Protein AF-0000000072809151 (afdb_homodimer)

pLDDT: mean 94.02, std 9.47, range [44.25, 98.62]

Nearest PDB structures (foldseek):
  8joh-assembly5_C  TM=4.599E-01  e=7.969E+00  Echinococcus multilocularis
  8joh-assembly5_C  TM=4.603E-01  e=7.969E+00  Echinococcus multilocularis

Structure (mmCIF, N/CA/C/O backbone):
data_AF-0000000072809151-model_v1
#
loop_
_entity.id
_entity.type
_entity.pdbx_description
1 polymer 'Cystatin domain-containing protein'
#
loop_
_atom_site.group_PDB
_atom_site.id
_atom_site.type_symbol
_atom_site.label_atom_id
_atom_site.label_alt_id
_atom_site.label_comp_id
_atom_site.label_asym_id
_atom_site.label_entity_id
_atom_site.label_seq_id
_atom_site.pdbx_PDB_ins_code
_atom_site.Cartn_x
_atom_site.Cartn_y
_atom_site.Cartn_z
_atom_site.occupancy
_atom_site.B_iso_or_equiv
_atom_site.auth_seq_id
_atom_site.auth_comp_id
_atom_site.auth_asym_id
_atom_site.auth_atom_id
_atom_site.pdbx_PDB_model_num
ATOM 1 N N . MET A 1 1 ? 1.443 28.688 8.281 1 75.38 1 MET A N 1
ATOM 2 C CA . MET A 1 1 ? 0.964 27.391 7.789 1 75.38 1 MET A CA 1
ATOM 3 C C . MET A 1 1 ? 1.872 26.859 6.688 1 75.38 1 MET A C 1
ATOM 5 O O . MET A 1 1 ? 2.365 27.625 5.855 1 75.38 1 MET A O 1
ATOM 9 N N . ALA A 1 2 ? 2.314 25.734 6.797 1 92.12 2 ALA A N 1
ATOM 10 C CA . ALA A 1 2 ? 3.271 25.203 5.832 1 92.12 2 ALA A CA 1
ATOM 11 C C . ALA A 1 2 ? 2.736 23.938 5.164 1 92.12 2 ALA A C 1
ATOM 13 O O . ALA A 1 2 ? 1.954 23.203 5.762 1 92.12 2 ALA A O 1
ATOM 14 N N . ILE A 1 3 ? 3.072 23.891 3.863 1 96.31 3 ILE A N 1
ATOM 15 C CA . ILE A 1 3 ? 2.734 22.672 3.145 1 96.31 3 ILE A CA 1
ATOM 16 C C . ILE A 1 3 ? 3.705 21.547 3.537 1 96.31 3 ILE A C 1
ATOM 18 O O . ILE A 1 3 ? 4.922 21.75 3.527 1 96.31 3 ILE A O 1
ATOM 22 N N . ARG A 1 4 ? 3.115 20.438 3.945 1 96.75 4 ARG A N 1
ATOM 23 C CA . ARG A 1 4 ? 3.906 19.266 4.316 1 96.75 4 ARG A CA 1
ATOM 24 C C . ARG A 1 4 ? 3.549 18.062 3.445 1 96.75 4 ARG A C 1
ATOM 26 O O . ARG A 1 4 ? 2.422 17.953 2.955 1 96.75 4 ARG A O 1
ATOM 33 N N . ARG A 1 5 ? 4.566 17.234 3.279 1 97.69 5 ARG A N 1
ATOM 34 C CA . ARG A 1 5 ? 4.371 15.953 2.605 1 97.69 5 ARG A CA 1
ATOM 35 C C . ARG A 1 5 ? 4.812 14.789 3.494 1 97.69 5 ARG A C 1
ATOM 37 O O . ARG A 1 5 ? 5.852 14.867 4.152 1 97.69 5 ARG A O 1
ATOM 44 N N . LEU A 1 6 ? 3.955 13.773 3.496 1 97.25 6 LEU A N 1
ATOM 45 C CA . LEU A 1 6 ? 4.363 12.562 4.207 1 97.25 6 LEU A CA 1
ATOM 46 C C . LEU A 1 6 ? 3.918 11.312 3.453 1 97.25 6 LEU A C 1
ATOM 48 O O . LEU A 1 6 ? 3.064 11.391 2.566 1 97.25 6 LEU A O 1
ATOM 52 N N . ARG A 1 7 ? 4.695 10.289 3.703 1 97.56 7 ARG A N 1
ATOM 53 C CA . ARG A 1 7 ? 4.352 8.945 3.264 1 97.56 7 ARG A CA 1
ATOM 54 C C . ARG A 1 7 ? 4.297 7.977 4.445 1 97.56 7 ARG A C 1
ATOM 56 O O . ARG A 1 7 ? 5.215 7.941 5.266 1 97.56 7 ARG A O 1
ATOM 63 N N . THR A 1 8 ? 3.164 7.324 4.508 1 97.12 8 THR A N 1
ATOM 64 C CA . THR A 1 8 ? 3.018 6.387 5.617 1 97.12 8 THR A CA 1
ATOM 65 C C . THR A 1 8 ? 2.688 4.988 5.105 1 97.12 8 THR A C 1
ATOM 67 O O . THR A 1 8 ? 2.08 4.836 4.043 1 97.12 8 THR A O 1
ATOM 70 N N . PHE A 1 9 ? 3.09 3.992 5.887 1 96.56 9 PHE A N 1
ATOM 71 C CA . PHE A 1 9 ? 2.873 2.574 5.621 1 96.56 9 PHE A CA 1
ATOM 72 C C . PHE A 1 9 ? 2.002 1.948 6.703 1 96.56 9 PHE A C 1
ATOM 74 O O . PHE A 1 9 ? 2.402 1.88 7.867 1 96.56 9 PHE A O 1
ATOM 81 N N . GLY A 1 10 ? 0.773 1.534 6.238 1 94.38 10 GLY A N 1
ATOM 82 C CA . GLY A 1 10 ? -0.085 0.854 7.195 1 94.38 10 GLY A CA 1
ATOM 83 C C . GLY A 1 10 ? 0.466 -0.485 7.645 1 94.38 10 GLY A C 1
ATOM 84 O O . GLY A 1 10 ? 1.565 -0.875 7.25 1 94.38 10 GLY A O 1
ATOM 85 N N . GLY A 1 11 ? -0.265 -1.095 8.562 1 94.12 11 GLY A N 1
ATOM 86 C CA . GLY A 1 11 ? 0.122 -2.428 8.992 1 94.12 11 GLY A CA 1
ATOM 87 C C . GLY A 1 11 ? -0.227 -3.506 7.98 1 94.12 11 GLY A C 1
ATOM 88 O O 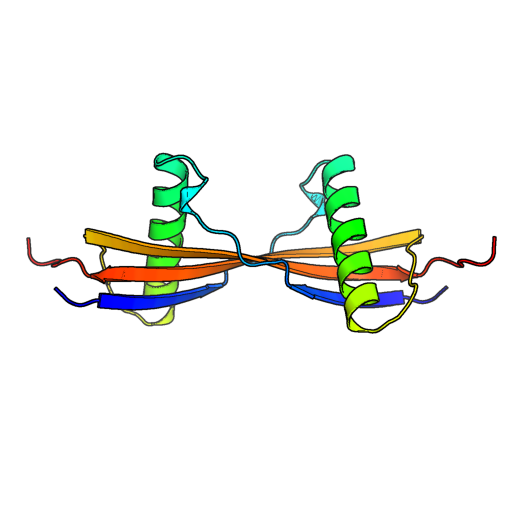. GLY A 1 11 ? -1.161 -3.346 7.191 1 94.12 11 GLY A O 1
ATOM 89 N N . TRP A 1 12 ? 0.589 -4.551 8.039 1 97.5 12 TRP A N 1
ATOM 90 C CA . TRP A 1 12 ? 0.265 -5.695 7.195 1 97.5 12 TRP A CA 1
ATOM 91 C C . TRP A 1 12 ? -1.018 -6.371 7.664 1 97.5 12 TRP A C 1
ATOM 93 O O . TRP A 1 12 ? -1.219 -6.57 8.867 1 97.5 12 TRP A O 1
ATOM 103 N N . LYS A 1 13 ? -1.85 -6.66 6.703 1 97.56 13 LYS A N 1
ATOM 104 C CA . LYS A 1 13 ? -3.098 -7.363 6.984 1 97.56 13 LYS A CA 1
ATOM 105 C C . LYS A 1 13 ? -3.178 -8.672 6.207 1 97.56 13 LYS A C 1
ATOM 107 O O . LYS A 1 13 ? -2.967 -8.695 4.992 1 97.56 13 LYS A O 1
ATOM 112 N N . SER A 1 14 ? -3.627 -9.711 6.914 1 98.5 14 SER A N 1
ATOM 113 C CA . SER A 1 14 ? -3.807 -10.992 6.246 1 98.5 14 SER A CA 1
ATOM 114 C C . SER A 1 14 ? -4.996 -10.961 5.289 1 98.5 14 SER A C 1
ATOM 116 O O . SER A 1 14 ? -6.035 -10.383 5.605 1 98.5 14 SER A O 1
ATOM 118 N N . ILE A 1 15 ? -4.91 -11.625 4.176 1 98.12 15 ILE A N 1
ATOM 119 C CA . ILE A 1 15 ? -6.012 -11.641 3.217 1 98.12 15 ILE A CA 1
ATOM 120 C C . ILE A 1 15 ? -7.035 -12.703 3.621 1 98.12 15 ILE A C 1
ATOM 122 O O . ILE A 1 15 ? -8.141 -12.742 3.076 1 98.12 15 ILE A O 1
ATOM 126 N N . TRP A 1 16 ? -6.699 -13.484 4.613 1 97.44 16 TRP A N 1
ATOM 127 C CA . TRP A 1 16 ? -7.566 -14.602 4.973 1 97.44 16 TRP A CA 1
ATOM 128 C C . TRP A 1 16 ? -8.797 -14.117 5.738 1 97.44 16 TRP A C 1
ATOM 130 O O . TRP A 1 16 ? -9.742 -14.875 5.949 1 97.44 16 TRP A O 1
ATOM 140 N N . ASP A 1 17 ? -8.844 -12.836 6.113 1 95.56 17 ASP A N 1
ATOM 141 C CA . ASP A 1 17 ? -10.016 -12.258 6.77 1 95.56 17 ASP A CA 1
ATOM 142 C C . ASP A 1 17 ? -11.055 -11.805 5.746 1 95.56 17 ASP A C 1
ATOM 144 O O . ASP A 1 17 ? -12.156 -11.406 6.113 1 95.56 17 ASP A O 1
ATOM 148 N N . LEU A 1 18 ? -10.711 -11.914 4.461 1 96.5 18 LEU A N 1
ATOM 149 C CA . LEU A 1 18 ? -11.594 -11.477 3.383 1 96.5 18 LEU A CA 1
ATOM 150 C C . LEU A 1 18 ? -12.391 -12.648 2.826 1 96.5 18 LEU A C 1
ATOM 152 O O . LEU A 1 18 ? -12.086 -13.812 3.121 1 96.5 18 LEU A O 1
ATOM 156 N N . ASP A 1 19 ? -13.391 -12.281 2.094 1 96.56 19 ASP A N 1
ATOM 157 C CA . ASP A 1 19 ? -14.156 -13.352 1.447 1 96.56 19 ASP A CA 1
ATOM 158 C C . ASP A 1 19 ? -13.375 -13.945 0.28 1 96.56 19 ASP A C 1
ATOM 160 O O . ASP A 1 19 ? -12.492 -13.297 -0.285 1 96.56 19 ASP A O 1
ATOM 164 N N . GLU A 1 20 ? -13.773 -15.18 -0.115 1 95.62 20 GLU A N 1
ATOM 165 C CA . GLU A 1 20 ? -13.023 -15.953 -1.104 1 95.62 20 GLU A CA 1
ATOM 166 C C . GLU A 1 20 ? -12.93 -15.203 -2.432 1 95.62 20 GLU A C 1
ATOM 168 O O . GLU A 1 20 ? -11.914 -15.266 -3.117 1 95.62 20 GLU A O 1
ATOM 173 N N . SER A 1 21 ? -13.984 -14.602 -2.801 1 97.19 21 SER A N 1
ATOM 174 C CA . SER A 1 21 ? -13.953 -13.875 -4.066 1 97.19 21 SER A CA 1
ATOM 175 C C . SER A 1 21 ? -12.961 -12.719 -4.023 1 97.19 21 SER A C 1
ATOM 177 O O . SER A 1 21 ? -12.234 -12.484 -4.992 1 97.19 21 SER A O 1
ATOM 179 N N . HIS A 1 22 ? -12.82 -12.023 -2.881 1 96.75 22 HIS A N 1
ATOM 180 C CA . HIS A 1 22 ? -11.898 -10.906 -2.738 1 96.75 22 HIS A CA 1
ATOM 181 C C . HIS A 1 22 ? -10.453 -11.391 -2.67 1 96.75 22 HIS A C 1
ATOM 183 O O . HIS A 1 22 ? -9.562 -10.773 -3.258 1 96.75 22 HIS A O 1
ATOM 189 N N . ILE A 1 23 ? -10.32 -12.477 -2.018 1 97.19 23 ILE A N 1
ATOM 190 C CA . ILE A 1 23 ? -9 -13.094 -1.99 1 97.19 23 ILE A CA 1
ATOM 191 C C . ILE A 1 23 ? -8.555 -13.43 -3.412 1 97.19 23 ILE A C 1
ATOM 193 O O . ILE A 1 23 ? -7.434 -13.109 -3.812 1 97.19 23 ILE A O 1
ATOM 197 N N . HIS A 1 24 ? -9.422 -14.062 -4.129 1 97 24 HIS A N 1
ATOM 198 C CA . HIS A 1 24 ? -9.109 -14.43 -5.508 1 97 24 HIS A CA 1
ATOM 199 C C . HIS A 1 24 ? -8.695 -13.203 -6.32 1 97 24 HIS A C 1
ATOM 201 O O . HIS A 1 24 ? -7.691 -13.242 -7.035 1 97 24 HIS A O 1
ATOM 207 N N . ASP A 1 25 ? -9.492 -12.156 -6.184 1 97.25 25 ASP A N 1
ATOM 208 C CA . ASP A 1 25 ? -9.195 -10.938 -6.938 1 97.25 25 ASP A CA 1
ATOM 209 C C . ASP A 1 25 ? -7.809 -10.406 -6.602 1 97.25 25 ASP A C 1
ATOM 211 O O . ASP A 1 25 ? -7.062 -9.992 -7.492 1 97.25 25 ASP A O 1
ATOM 215 N N . ILE A 1 26 ? -7.461 -10.414 -5.379 1 97.56 26 ILE A N 1
ATOM 216 C CA . ILE A 1 26 ? -6.168 -9.906 -4.93 1 97.56 26 ILE A CA 1
ATOM 217 C C . ILE A 1 26 ? -5.047 -10.758 -5.516 1 97.56 26 ILE A C 1
ATOM 219 O O . ILE A 1 26 ? -4.051 -10.234 -6.016 1 97.56 26 ILE A O 1
ATOM 223 N N . VAL A 1 27 ? -5.195 -12.047 -5.52 1 97.69 27 VAL A N 1
ATOM 224 C CA . VAL A 1 27 ? -4.176 -12.984 -5.984 1 97.69 27 VAL A CA 1
ATOM 225 C C . VAL A 1 27 ? -3.98 -12.828 -7.492 1 97.69 27 VAL A C 1
ATOM 227 O O . VAL A 1 27 ? -2.848 -12.727 -7.969 1 97.69 27 VAL A O 1
ATOM 230 N N . VAL A 1 28 ? -5.098 -12.812 -8.18 1 97.06 28 VAL A N 1
ATOM 231 C CA . VAL A 1 28 ? -5.043 -12.656 -9.633 1 97.06 28 VAL A CA 1
ATOM 232 C C . VAL A 1 28 ? -4.355 -11.336 -9.977 1 97.06 28 VAL A C 1
ATOM 234 O O . VAL A 1 28 ? -3.494 -11.297 -10.867 1 97.06 28 VAL A O 1
ATOM 237 N N . PHE A 1 29 ? -4.73 -10.328 -9.352 1 97.62 29 PHE A N 1
ATOM 238 C CA . PHE A 1 29 ? -4.125 -9.031 -9.609 1 97.62 29 PHE A CA 1
ATOM 239 C C . PHE A 1 29 ? -2.623 -9.078 -9.352 1 97.62 29 PHE A C 1
ATOM 241 O O . PHE A 1 29 ? -1.832 -8.602 -10.172 1 97.62 29 PHE A O 1
ATOM 248 N N . ALA A 1 30 ? -2.215 -9.57 -8.258 1 98.06 30 ALA A N 1
ATOM 249 C CA . ALA A 1 30 ? -0.807 -9.586 -7.871 1 98.06 30 ALA A CA 1
ATOM 250 C C . ALA A 1 30 ? 0.03 -10.398 -8.852 1 98.06 30 ALA A C 1
ATOM 252 O O . ALA A 1 30 ? 1.099 -9.953 -9.281 1 98.06 30 ALA A O 1
ATOM 253 N N . ILE A 1 31 ? -0.428 -11.492 -9.195 1 96.94 31 ILE A N 1
ATOM 254 C CA . ILE A 1 31 ? 0.32 -12.359 -10.094 1 96.94 31 ILE A CA 1
ATOM 255 C C . ILE A 1 31 ? 0.373 -11.742 -11.492 1 96.94 31 ILE A C 1
ATOM 257 O O . ILE A 1 31 ? 1.42 -11.75 -12.141 1 96.94 31 ILE A O 1
ATOM 261 N N . SER A 1 32 ? -0.824 -11.219 -11.883 1 96.5 32 SER A N 1
ATOM 262 C CA . SER A 1 32 ? -0.857 -10.555 -13.188 1 96.5 32 SER A CA 1
ATOM 263 C C . SER A 1 32 ? 0.101 -9.367 -13.227 1 96.5 32 SER A C 1
ATOM 265 O O . SER A 1 32 ? 0.812 -9.172 -14.211 1 96.5 32 SER A O 1
ATOM 267 N N . GLU A 1 33 ? 0.116 -8.578 -12.188 1 96.19 33 GLU A N 1
ATOM 268 C CA . GLU A 1 33 ? 1.021 -7.434 -12.102 1 96.19 33 GLU A CA 1
ATOM 269 C C . GLU A 1 33 ? 2.479 -7.883 -12.172 1 96.19 33 GLU A C 1
ATOM 271 O O . GLU A 1 33 ? 3.273 -7.312 -12.922 1 96.19 33 GLU A O 1
ATOM 276 N N . HIS A 1 34 ? 2.791 -8.891 -11.484 1 96.12 34 HIS A N 1
ATOM 277 C CA . HIS A 1 34 ? 4.141 -9.445 -11.508 1 96.12 34 HIS A CA 1
ATOM 278 C C . HIS A 1 34 ? 4.512 -9.93 -12.906 1 96.12 34 HIS A C 1
ATOM 280 O O . HIS A 1 34 ? 5.598 -9.633 -13.406 1 96.12 34 HIS A O 1
ATOM 286 N N . ASN A 1 35 ? 3.625 -10.664 -13.422 1 95.81 35 ASN A N 1
ATOM 287 C CA . ASN A 1 35 ? 3.871 -11.211 -14.758 1 95.81 35 ASN A CA 1
ATOM 288 C C . ASN A 1 35 ? 4.117 -10.109 -15.781 1 95.81 35 ASN A C 1
ATOM 290 O O . ASN A 1 35 ? 4.988 -10.242 -16.641 1 95.81 35 ASN A O 1
ATOM 294 N N . GLN A 1 36 ? 3.32 -9.086 -15.633 1 95.44 36 GLN A N 1
ATOM 295 C CA . GLN A 1 36 ? 3.475 -7.965 -16.547 1 95.44 36 GLN A CA 1
ATOM 296 C C . GLN A 1 36 ? 4.836 -7.293 -16.375 1 95.44 36 GLN A C 1
ATOM 298 O O . GLN A 1 36 ? 5.477 -6.914 -17.359 1 95.44 36 GLN A O 1
ATOM 303 N N . GLU A 1 37 ? 5.348 -7.191 -15.242 1 94.06 37 GLU A N 1
ATOM 304 C CA . GLU A 1 37 ? 6.59 -6.488 -14.93 1 94.06 37 GLU A CA 1
ATOM 305 C C . GLU A 1 37 ? 7.809 -7.328 -15.297 1 94.06 37 GLU A C 1
ATOM 307 O O . GLU A 1 37 ? 8.867 -6.789 -15.625 1 94.06 37 GLU A O 1
ATOM 312 N N . THR A 1 38 ? 7.637 -8.602 -15.18 1 93.5 38 THR A N 1
ATOM 313 C CA . THR A 1 38 ? 8.789 -9.469 -15.352 1 93.5 38 THR A CA 1
ATOM 314 C C . THR A 1 38 ? 8.711 -10.227 -16.672 1 93.5 38 THR A C 1
ATOM 316 O O . THR A 1 38 ? 9.625 -10.969 -17.031 1 93.5 38 THR A O 1
ATOM 319 N N . ASN A 1 39 ? 7.625 -10.078 -17.375 1 94.5 39 ASN A N 1
ATOM 320 C CA . ASN A 1 39 ? 7.371 -10.836 -18.594 1 94.5 39 ASN A CA 1
ATOM 321 C C . ASN A 1 39 ? 7.363 -12.336 -18.344 1 94.5 39 ASN A C 1
ATOM 323 O O . ASN A 1 39 ? 7.961 -13.102 -19.094 1 94.5 39 ASN A O 1
ATOM 327 N N . GLU A 1 40 ? 6.852 -12.695 -17.234 1 94 40 GLU A N 1
ATOM 328 C CA . GLU A 1 40 ? 6.613 -14.094 -16.891 1 94 40 GLU A CA 1
ATOM 329 C C . GLU A 1 40 ? 5.141 -14.453 -17.047 1 94 40 GLU A C 1
ATOM 331 O O . GLU A 1 40 ? 4.316 -13.602 -17.375 1 94 40 GLU A O 1
ATOM 336 N N . HIS A 1 41 ? 4.82 -15.742 -17.031 1 94.62 41 HIS A N 1
ATOM 337 C CA . HIS A 1 41 ? 3.455 -16.234 -17.141 1 94.62 41 HIS A CA 1
ATOM 338 C C . HIS A 1 41 ? 3.141 -17.219 -16 1 94.62 41 HIS A C 1
ATOM 340 O O . HIS A 1 41 ? 2.697 -18.344 -16.25 1 94.62 41 HIS A O 1
ATOM 346 N N . LEU A 1 42 ? 3.307 -16.703 -14.836 1 94.56 42 LEU A N 1
ATOM 347 C CA . LEU A 1 42 ? 3.076 -17.531 -13.648 1 94.56 42 LEU A CA 1
ATOM 348 C C . LEU A 1 42 ? 1.583 -17.734 -13.414 1 94.56 42 LEU A C 1
ATOM 350 O O . LEU A 1 42 ? 0.773 -16.875 -13.734 1 94.56 42 LEU A O 1
ATOM 354 N N . THR A 1 43 ? 1.208 -18.969 -12.984 1 95.44 43 THR A N 1
ATOM 355 C CA . THR A 1 43 ? -0.111 -19.297 -12.461 1 95.44 43 THR A CA 1
ATOM 356 C C . THR A 1 43 ? -0.009 -19.781 -11.016 1 95.44 43 THR A C 1
ATOM 358 O O . THR A 1 43 ? 1.092 -19.906 -10.477 1 95.44 43 THR A O 1
ATOM 361 N N . TRP A 1 44 ? -1.312 -19.891 -10.359 1 95.19 44 TRP A N 1
ATOM 362 C CA . TRP A 1 44 ? -1.229 -20.344 -8.977 1 95.19 44 TRP A CA 1
ATOM 363 C C . TRP A 1 44 ? -2.189 -21.516 -8.727 1 95.19 44 TRP A C 1
ATOM 365 O O . TRP A 1 44 ? -3.236 -21.609 -9.375 1 95.19 44 TRP A O 1
ATOM 375 N N . ASP A 1 45 ? -1.79 -22.406 -7.902 1 95.69 45 ASP A N 1
ATOM 376 C CA . ASP A 1 45 ? -2.637 -23.516 -7.469 1 95.69 45 ASP A CA 1
ATOM 377 C C . ASP A 1 45 ? -3.244 -23.234 -6.094 1 95.69 45 ASP A C 1
ATOM 379 O O . ASP A 1 45 ? -4.441 -23.453 -5.883 1 95.69 45 ASP A O 1
ATOM 383 N N . LYS A 1 46 ? -2.314 -22.766 -5.207 1 95.12 46 LYS A N 1
ATOM 384 C CA . LYS A 1 46 ? -2.738 -22.516 -3.83 1 95.12 46 LYS A CA 1
ATOM 385 C C . LYS A 1 46 ? -1.976 -21.344 -3.223 1 95.12 46 LYS A C 1
ATOM 387 O O . LYS A 1 46 ? -0.767 -21.203 -3.426 1 95.12 46 LYS A O 1
ATOM 392 N N . VAL A 1 47 ? -2.787 -20.625 -2.359 1 97.19 47 VAL A N 1
ATOM 393 C CA . VAL A 1 47 ? -2.133 -19.547 -1.619 1 97.19 47 VAL A CA 1
ATOM 394 C C . VAL A 1 47 ? -1.694 -20.062 -0.248 1 97.19 47 VAL A C 1
ATOM 396 O O . VAL A 1 47 ? -2.492 -20.641 0.488 1 97.19 47 VAL A O 1
ATOM 399 N N . VAL A 1 48 ? -0.43 -19.859 0.021 1 97.69 48 VAL A N 1
ATOM 400 C CA . VAL A 1 48 ? 0.119 -20.281 1.304 1 97.69 48 VAL A CA 1
ATOM 401 C C . VAL A 1 48 ? 0.076 -19.125 2.295 1 97.69 48 VAL A C 1
ATOM 403 O O . VAL A 1 48 ? -0.269 -19.312 3.465 1 97.69 48 VAL A O 1
ATOM 406 N N . LYS A 1 49 ? 0.44 -17.969 1.929 1 98.31 49 LYS A N 1
ATOM 407 C CA . LYS A 1 49 ? 0.426 -16.734 2.717 1 98.31 49 LYS A CA 1
ATOM 408 C C . LYS A 1 49 ? 0.138 -15.523 1.839 1 98.31 49 LYS A C 1
ATOM 410 O O . LYS A 1 49 ? 0.608 -15.445 0.702 1 98.31 49 LYS A O 1
ATOM 415 N N . GLY A 1 50 ? -0.701 -14.664 2.393 1 98.62 50 GLY A N 1
ATOM 416 C CA . GLY A 1 50 ? -1.016 -13.422 1.703 1 98.62 50 GLY A CA 1
ATOM 417 C C . GLY A 1 50 ? -1.263 -12.266 2.646 1 98.62 50 GLY A C 1
ATOM 418 O O . GLY A 1 50 ? -1.942 -12.414 3.664 1 98.62 50 GLY A O 1
ATOM 419 N N . GLU A 1 51 ? -0.644 -11.141 2.338 1 98.62 51 GLU A N 1
ATOM 420 C CA . GLU A 1 51 ? -0.822 -9.922 3.123 1 98.62 51 GLU A CA 1
ATOM 421 C C . GLU A 1 51 ? -0.904 -8.695 2.223 1 98.62 51 GLU A C 1
ATOM 423 O O . GLU A 1 51 ? -0.377 -8.695 1.109 1 98.62 51 GLU A O 1
ATOM 428 N N . THR A 1 52 ? -1.646 -7.738 2.717 1 97.94 52 THR A N 1
ATOM 429 C CA . THR A 1 52 ? -1.721 -6.457 2.027 1 97.94 52 THR A CA 1
ATOM 430 C C . THR A 1 52 ? -1.309 -5.316 2.955 1 97.94 52 THR A C 1
ATOM 432 O O . THR A 1 52 ? -1.429 -5.43 4.176 1 97.94 52 THR A O 1
ATOM 435 N N . GLN A 1 53 ? -0.747 -4.238 2.389 1 97.75 53 GLN A N 1
ATOM 436 C CA . GLN A 1 53 ? -0.346 -3.027 3.094 1 97.75 53 GLN A CA 1
ATOM 437 C C . GLN A 1 53 ? -0.792 -1.778 2.338 1 97.75 53 GLN A C 1
ATOM 439 O O . GLN A 1 53 ? -0.599 -1.68 1.124 1 97.75 53 GLN A O 1
ATOM 444 N N . LEU A 1 54 ? -1.463 -0.941 3.088 1 97.12 54 LEU A N 1
ATOM 445 C CA . LEU A 1 54 ? -1.883 0.319 2.484 1 97.12 54 LEU A CA 1
ATOM 446 C C . LEU A 1 54 ? -0.806 1.386 2.65 1 97.12 54 LEU A C 1
ATOM 448 O O . LEU A 1 54 ? -0.412 1.708 3.773 1 97.12 54 LEU A O 1
ATOM 452 N N . VAL A 1 55 ? -0.263 1.851 1.55 1 98.31 55 VAL A N 1
ATOM 453 C CA . VAL A 1 55 ? 0.661 2.979 1.525 1 98.31 55 VAL A CA 1
ATOM 454 C C . VAL A 1 55 ? -0.1 4.262 1.202 1 98.31 55 VAL A C 1
ATOM 456 O O . VAL A 1 55 ? -0.934 4.285 0.293 1 98.31 55 VAL A O 1
ATOM 459 N N . THR A 1 56 ? 0.13 5.289 1.997 1 98.38 56 THR A N 1
ATOM 460 C CA . THR A 1 56 ? -0.542 6.566 1.791 1 98.38 56 THR A CA 1
ATOM 461 C C . THR A 1 56 ? 0.476 7.688 1.593 1 98.38 56 THR A C 1
ATOM 463 O O . THR A 1 56 ? 1.395 7.848 2.398 1 98.38 56 THR A O 1
ATOM 466 N N . GLY A 1 57 ? 0.358 8.43 0.495 1 98.44 57 GLY A N 1
ATOM 467 C CA . GLY A 1 57 ? 1.055 9.688 0.279 1 98.44 57 GLY A CA 1
ATOM 468 C C . GLY A 1 57 ? 0.156 10.898 0.428 1 98.44 57 GLY A C 1
ATOM 469 O O . GLY A 1 57 ? -0.894 10.984 -0.212 1 98.44 57 GLY A O 1
ATOM 470 N N . LEU A 1 58 ? 0.631 11.828 1.259 1 98.31 58 LEU A N 1
ATOM 471 C CA . LEU A 1 58 ? -0.202 12.984 1.565 1 98.31 58 LEU A CA 1
ATOM 472 C C . LEU A 1 58 ? 0.581 14.281 1.387 1 98.31 58 LEU A C 1
ATOM 474 O O . LEU A 1 58 ? 1.742 14.367 1.793 1 98.31 58 LEU A O 1
ATOM 478 N N . GLN A 1 59 ? -0.023 15.125 0.697 1 98.5 59 GLN A N 1
ATOM 479 C CA . GLN A 1 59 ? 0.34 16.547 0.714 1 98.5 59 GLN A CA 1
ATOM 480 C C . GLN A 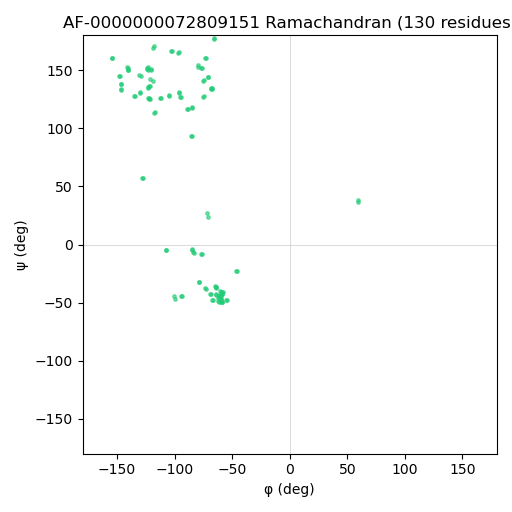1 59 ? -0.757 17.391 1.359 1 98.5 59 GLN A C 1
ATOM 482 O O . GLN A 1 59 ? -1.911 17.344 0.928 1 98.5 59 GLN A O 1
ATOM 487 N N . TYR A 1 60 ? -0.33 18.188 2.398 1 97.81 60 TYR A N 1
ATOM 488 C CA . TYR A 1 60 ? -1.373 18.875 3.145 1 97.81 60 TYR A CA 1
ATOM 489 C C . TYR A 1 60 ? -0.829 20.156 3.795 1 97.81 60 TYR A C 1
ATOM 491 O O . TYR A 1 60 ? 0.386 20.312 3.922 1 97.81 60 TYR A O 1
ATOM 499 N N . LEU A 1 61 ? -1.788 21.031 4.129 1 96.88 61 LEU A N 1
ATOM 500 C CA . LEU A 1 61 ? -1.476 22.219 4.926 1 96.88 61 LEU A CA 1
ATOM 501 C C . LEU A 1 61 ? -1.496 21.891 6.414 1 96.88 61 LEU A C 1
ATOM 503 O O . LEU A 1 61 ? -2.518 21.453 6.941 1 96.88 61 LEU A O 1
ATOM 507 N N . ALA A 1 62 ? -0.302 22.062 7.035 1 93.69 62 ALA A N 1
ATOM 508 C CA . ALA A 1 62 ? -0.196 21.766 8.461 1 93.69 62 ALA A CA 1
ATOM 509 C C . ALA A 1 62 ? -0.997 22.75 9.297 1 93.69 62 ALA A C 1
ATOM 511 O O . ALA A 1 62 ? -1.057 23.938 8.969 1 93.69 62 ALA A O 1
ATOM 512 N N . GLY A 1 63 ? -1.738 22.062 10.25 1 88.94 63 GLY A N 1
ATOM 513 C CA . GLY A 1 63 ? -2.539 22.906 11.117 1 88.94 63 GLY A CA 1
ATOM 514 C C . GLY A 1 63 ? -1.735 23.547 12.234 1 88.94 63 GLY A C 1
ATOM 515 O O . GLY A 1 63 ? -0.613 23.125 12.516 1 88.94 63 GLY A O 1
ATOM 516 N N . ASP A 1 64 ? -2.238 24.766 12.703 1 75.69 64 ASP A N 1
ATOM 517 C CA . ASP A 1 64 ? -1.661 25.469 13.852 1 75.69 64 ASP A CA 1
ATOM 518 C C . ASP A 1 64 ? -2.236 24.938 15.164 1 75.69 64 ASP A C 1
ATOM 520 O O . ASP A 1 64 ? -3.447 24.75 15.281 1 75.69 64 ASP A O 1
ATOM 524 N N . ASP A 1 65 ? -1.558 23.922 15.836 1 64.62 65 ASP A N 1
ATOM 525 C CA . ASP A 1 65 ? -2.062 23.438 17.109 1 64.62 65 ASP A CA 1
ATOM 526 C C . ASP A 1 65 ? -2.445 24.594 18.031 1 64.62 65 ASP A C 1
ATOM 528 O O . ASP A 1 65 ? -2.971 24.391 19.125 1 64.62 65 ASP A O 1
ATOM 532 N N . HIS A 1 66 ?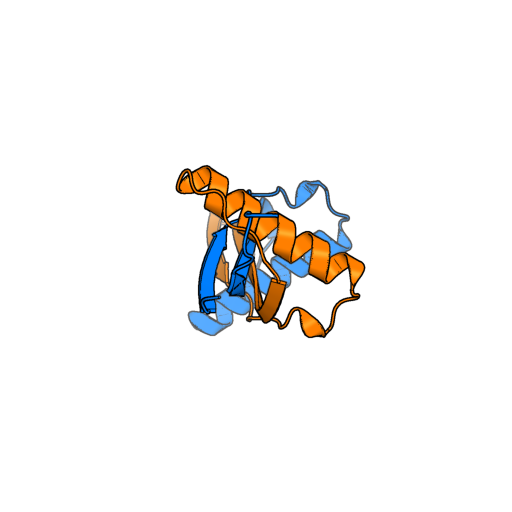 -1.977 25.75 17.906 1 56.66 66 HIS A N 1
ATOM 533 C CA . HIS A 1 66 ? -2.08 26.719 18.984 1 56.66 66 HIS A CA 1
ATOM 534 C C . HIS A 1 66 ? -3.514 27.219 19.141 1 56.66 66 HIS A C 1
ATOM 536 O O . HIS A 1 66 ? -3.791 28.062 20 1 56.66 66 HIS A O 1
ATOM 542 N N . LYS A 1 67 ? -4.52 26.516 18.812 1 44.78 67 LYS A N 1
ATOM 543 C CA . LYS A 1 67 ? -5.645 27.125 19.516 1 44.78 67 LYS A CA 1
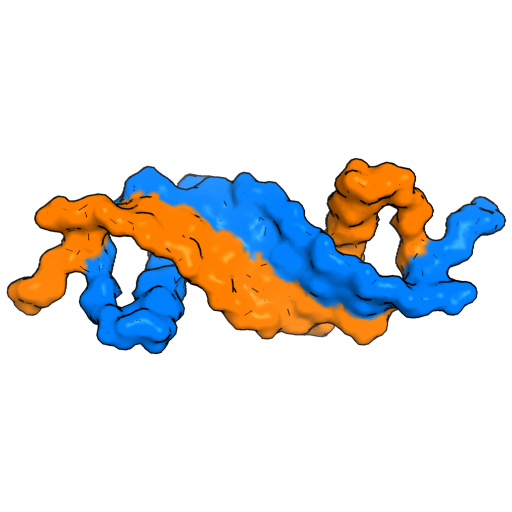ATOM 544 C C . LYS A 1 67 ? -5.766 26.609 20.938 1 44.78 67 LYS A C 1
ATOM 546 O O . LYS A 1 67 ? -5.449 25.438 21.203 1 44.78 67 LYS A O 1
ATOM 551 N N . MET B 1 1 ? 5.766 -28.672 -8.555 1 74.31 1 MET B N 1
ATOM 552 C CA . MET B 1 1 ? 5.129 -27.453 -8.062 1 74.31 1 MET B CA 1
ATOM 553 C C . MET B 1 1 ? 6.047 -26.719 -7.086 1 74.31 1 MET B C 1
ATOM 555 O O . MET B 1 1 ? 6.738 -27.344 -6.285 1 74.31 1 MET B O 1
ATOM 559 N N . ALA B 1 2 ? 6.297 -25.531 -7.273 1 92 2 ALA B N 1
ATOM 560 C CA . ALA B 1 2 ? 7.25 -24.812 -6.441 1 92 2 ALA B CA 1
ATOM 561 C C . ALA B 1 2 ? 6.57 -23.656 -5.711 1 92 2 ALA B C 1
ATOM 563 O O . ALA B 1 2 ? 5.602 -23.078 -6.211 1 92 2 ALA B O 1
ATOM 564 N N . ILE B 1 3 ? 7.039 -23.547 -4.449 1 96.25 3 ILE B N 1
ATOM 565 C CA . ILE B 1 3 ? 6.562 -22.391 -3.689 1 96.25 3 ILE B CA 1
ATOM 566 C C . ILE B 1 3 ? 7.262 -21.125 -4.18 1 96.25 3 ILE B C 1
ATOM 568 O O . ILE B 1 3 ? 8.484 -21.094 -4.312 1 96.25 3 ILE B O 1
ATOM 572 N N . ARG B 1 4 ? 6.426 -20.125 -4.508 1 96.62 4 ARG B N 1
ATOM 573 C CA . ARG B 1 4 ? 6.941 -18.844 -4.961 1 96.62 4 ARG B CA 1
ATOM 574 C C . ARG B 1 4 ? 6.473 -17.719 -4.043 1 96.62 4 ARG B C 1
ATOM 576 O O . ARG B 1 4 ? 5.41 -17.812 -3.428 1 96.62 4 ARG B O 1
ATOM 583 N N . ARG B 1 5 ? 7.34 -16.703 -3.996 1 97.56 5 ARG B N 1
ATOM 584 C CA . ARG B 1 5 ? 6.996 -15.477 -3.291 1 97.56 5 ARG B CA 1
ATOM 585 C C . ARG B 1 5 ? 7.098 -14.266 -4.215 1 97.56 5 ARG B C 1
ATOM 587 O O . ARG B 1 5 ? 8.047 -14.156 -4.996 1 97.56 5 ARG B O 1
ATOM 594 N N . LEU B 1 6 ? 6.055 -13.438 -4.121 1 97.19 6 LEU B N 1
ATOM 595 C CA . LEU B 1 6 ? 6.145 -12.18 -4.863 1 97.19 6 LEU B CA 1
ATOM 596 C C . LEU B 1 6 ? 5.562 -11.031 -4.055 1 97.19 6 LEU B C 1
ATOM 598 O O . LEU B 1 6 ? 4.8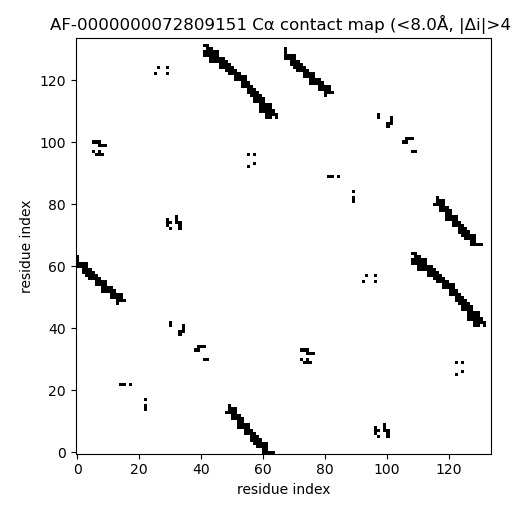32 -11.25 -3.084 1 97.19 6 LEU B O 1
ATOM 602 N N . ARG B 1 7 ? 6.117 -9.875 -4.371 1 97.5 7 ARG B N 1
ATOM 603 C CA . ARG B 1 7 ? 5.578 -8.609 -3.879 1 97.5 7 ARG B CA 1
ATOM 604 C C . ARG B 1 7 ? 5.207 -7.684 -5.035 1 97.5 7 ARG B C 1
ATOM 606 O O . ARG B 1 7 ? 5.996 -7.492 -5.961 1 97.5 7 ARG B O 1
ATOM 613 N N . THR B 1 8 ? 3.969 -7.262 -4.961 1 97 8 THR B N 1
ATOM 614 C CA . THR B 1 8 ? 3.52 -6.383 -6.035 1 97 8 THR B CA 1
ATOM 615 C C . THR B 1 8 ? 3.006 -5.059 -5.473 1 97 8 THR B C 1
ATOM 617 O O . THR B 1 8 ? 2.518 -5.008 -4.34 1 97 8 THR B O 1
ATOM 620 N N . PHE B 1 9 ? 3.107 -4.016 -6.277 1 96.5 9 PHE B N 1
ATOM 621 C CA . PHE B 1 9 ? 2.668 -2.66 -5.977 1 96.5 9 PHE B CA 1
ATOM 622 C C . PHE B 1 9 ? 1.574 -2.217 -6.941 1 96.5 9 PHE B C 1
ATOM 624 O O . PHE B 1 9 ? 1.815 -2.08 -8.141 1 96.5 9 PHE B O 1
ATOM 631 N N . GLY B 1 10 ? 0.359 -2.037 -6.328 1 94.25 10 GLY B N 1
ATOM 632 C CA . GLY B 1 10 ? -0.719 -1.539 -7.168 1 94.25 10 GLY B CA 1
ATOM 633 C C . GLY B 1 10 ? -0.48 -0.127 -7.668 1 94.25 10 GLY B C 1
ATOM 634 O O . GLY B 1 10 ? 0.568 0.464 -7.398 1 94.25 10 GLY B O 1
ATOM 635 N N . GLY B 1 11 ? -1.417 0.329 -8.469 1 94.06 11 GLY B N 1
ATOM 636 C CA . GLY B 1 11 ? -1.332 1.705 -8.938 1 94.06 11 GLY B CA 1
ATOM 637 C C . GLY B 1 11 ? -1.756 2.715 -7.883 1 94.06 11 GLY B C 1
ATOM 638 O O . GLY B 1 11 ? -2.543 2.396 -6.988 1 94.06 11 GLY B O 1
ATOM 639 N N . TRP B 1 12 ? -1.17 3.881 -8.031 1 97.5 12 TRP B N 1
ATOM 640 C CA . TRP B 1 12 ? -1.596 4.957 -7.141 1 97.5 12 TRP B CA 1
ATOM 641 C C . TRP B 1 12 ? -3.027 5.383 -7.449 1 97.5 12 TRP B C 1
ATOM 643 O O . TRP B 1 12 ? -3.402 5.531 -8.609 1 97.5 12 TRP B O 1
ATOM 653 N N . LYS B 1 13 ? -3.771 5.535 -6.387 1 97.56 13 LYS B N 1
ATOM 654 C CA . LYS B 1 13 ? -5.152 5.996 -6.508 1 97.56 13 LYS B CA 1
ATOM 655 C C . LYS B 1 13 ? -5.379 7.277 -5.707 1 97.56 13 LYS B C 1
ATOM 657 O O . LYS B 1 13 ? -5.023 7.348 -4.531 1 97.56 13 LYS B O 1
ATOM 662 N N . SER B 1 14 ? -6.098 8.219 -6.348 1 98.44 14 SER B N 1
ATOM 663 C CA . SER B 1 14 ? -6.43 9.453 -5.645 1 98.44 14 SER B CA 1
ATOM 664 C C . SER B 1 14 ? -7.469 9.203 -4.555 1 98.44 14 SER B C 1
ATOM 666 O O . SER B 1 14 ? -8.414 8.438 -4.754 1 98.44 14 SER B O 1
ATOM 668 N N . ILE B 1 15 ? -7.383 9.891 -3.451 1 98.12 15 ILE B N 1
ATOM 669 C CA . ILE B 1 15 ? -8.344 9.711 -2.367 1 98.12 15 ILE B CA 1
ATOM 670 C C . ILE B 1 15 ? -9.586 10.555 -2.633 1 98.12 15 ILE B C 1
ATOM 672 O O . ILE B 1 15 ? -10.609 10.398 -1.958 1 98.12 15 ILE B O 1
ATOM 676 N N . TRP B 1 16 ? -9.531 11.367 -3.654 1 97.44 16 TRP B N 1
ATOM 677 C CA . TRP B 1 16 ? -10.625 12.297 -3.893 1 97.44 16 TRP B CA 1
ATOM 678 C C . TRP B 1 16 ? -11.82 11.586 -4.512 1 97.44 16 TRP B C 1
ATOM 680 O O . TRP B 1 16 ? -12.914 12.148 -4.598 1 97.44 16 TRP B O 1
ATOM 690 N N . ASP B 1 17 ? -11.688 10.32 -4.902 1 95.44 17 ASP B N 1
ATOM 691 C CA . ASP B 1 17 ? -12.797 9.531 -5.426 1 95.44 17 ASP B CA 1
ATOM 692 C C . ASP B 1 17 ? -13.594 8.891 -4.293 1 95.44 17 ASP B C 1
ATOM 694 O O . ASP B 1 17 ? -14.641 8.273 -4.531 1 95.44 17 ASP B O 1
ATOM 698 N N . LEU B 1 18 ? -13.125 9.078 -3.047 1 96.56 18 LEU B N 1
ATOM 699 C CA . LEU B 1 18 ? -13.773 8.484 -1.88 1 96.56 18 LEU B CA 1
ATOM 700 C C . LEU B 1 18 ? -14.711 9.492 -1.216 1 96.56 18 LEU B C 1
ATOM 702 O O . LEU B 1 18 ? -14.672 10.68 -1.525 1 96.56 18 LEU B O 1
ATOM 706 N N . ASP B 1 19 ? -15.547 8.945 -0.38 1 96.56 19 ASP B N 1
ATOM 707 C CA . ASP B 1 19 ? -16.406 9.852 0.372 1 96.56 19 ASP B CA 1
ATOM 708 C C . ASP B 1 19 ? -15.617 10.602 1.445 1 96.56 19 ASP B C 1
ATOM 710 O O . ASP B 1 19 ? -14.57 10.125 1.896 1 96.56 19 ASP B O 1
ATOM 714 N N . GLU B 1 20 ? -16.203 11.742 1.909 1 95.56 20 GLU B N 1
ATOM 715 C CA . GLU B 1 20 ? -15.492 12.648 2.811 1 95.56 20 GLU B CA 1
ATOM 716 C C . GLU B 1 20 ? -15.109 11.945 4.109 1 95.56 20 GLU B C 1
ATOM 718 O O . GLU B 1 20 ? -14.039 12.203 4.668 1 95.56 20 GLU B O 1
ATOM 723 N N . SER B 1 21 ? -15.977 11.164 4.59 1 97.19 21 SER B N 1
ATOM 724 C CA . SER B 1 21 ? -15.664 10.469 5.836 1 97.19 21 SER B CA 1
ATOM 725 C C . SER B 1 21 ? -14.484 9.523 5.66 1 97.19 21 SER B C 1
ATOM 727 O O . SER B 1 21 ? -13.617 9.43 6.531 1 97.19 21 SER B O 1
ATOM 729 N N . HIS B 1 22 ? -14.352 8.836 4.496 1 96.81 22 HIS B N 1
ATOM 730 C CA . HIS B 1 22 ? -13.25 7.91 4.23 1 96.81 22 HIS B CA 1
ATOM 731 C C . HIS B 1 22 ? -11.945 8.664 3.998 1 96.81 22 HIS B C 1
ATOM 733 O O . HIS B 1 22 ? -10.891 8.234 4.473 1 96.81 22 HIS B O 1
ATOM 739 N N . ILE B 1 23 ? -12.094 9.758 3.336 1 97.25 23 ILE B N 1
ATOM 740 C CA . ILE B 1 23 ? -10.93 10.617 3.162 1 97.25 23 ILE B CA 1
ATOM 741 C C . ILE B 1 23 ? -10.398 11.047 4.527 1 97.25 23 ILE B C 1
ATOM 743 O O . ILE B 1 23 ? -9.195 10.945 4.789 1 97.25 23 ILE B O 1
ATOM 747 N N . HIS B 1 24 ? -11.281 11.516 5.363 1 97 24 HIS B N 1
ATOM 748 C CA . HIS B 1 24 ? -10.883 11.945 6.699 1 97 24 HIS B CA 1
ATOM 749 C C . HIS B 1 24 ? -10.148 10.836 7.441 1 97 24 HIS B C 1
ATOM 751 O O . HIS B 1 24 ? -9.094 11.07 8.031 1 97 24 HIS B O 1
ATOM 757 N N . ASP B 1 25 ? -10.742 9.648 7.395 1 97.31 25 ASP B N 1
ATOM 758 C CA . ASP B 1 25 ? -10.133 8.516 8.094 1 97.31 25 ASP B CA 1
ATOM 759 C C . ASP B 1 25 ? -8.719 8.25 7.586 1 97.31 25 ASP B C 1
ATOM 761 O O . ASP B 1 25 ? -7.809 7.996 8.375 1 97.31 25 ASP B O 1
ATOM 765 N N . ILE B 1 26 ? -8.531 8.305 6.324 1 97.62 26 ILE B N 1
ATOM 766 C CA . ILE B 1 26 ? -7.23 8.047 5.715 1 97.62 26 ILE B CA 1
ATOM 767 C C . ILE B 1 26 ? -6.23 9.102 6.172 1 97.62 26 ILE B C 1
ATOM 769 O O . ILE B 1 26 ? -5.098 8.781 6.543 1 97.62 26 ILE B O 1
ATOM 773 N N . VAL B 1 27 ? -6.613 10.352 6.199 1 97.75 27 VAL B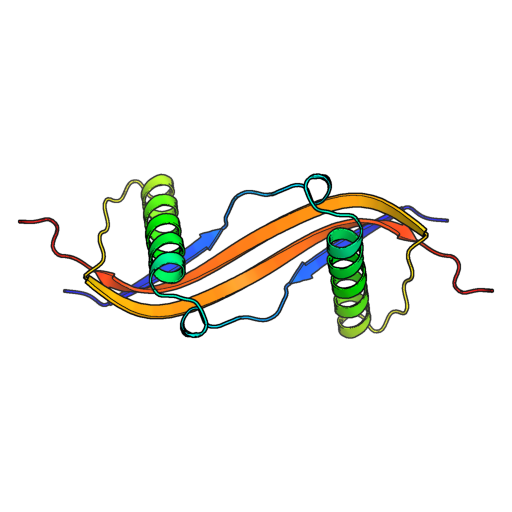 N 1
ATOM 774 C CA . VAL B 1 27 ? -5.742 11.469 6.551 1 97.75 27 VAL B CA 1
ATOM 775 C C . VAL B 1 27 ? -5.344 11.375 8.023 1 97.75 27 VAL B C 1
ATOM 777 O O . VAL B 1 27 ? -4.164 11.492 8.359 1 97.75 27 VAL B O 1
ATOM 780 N N . VAL B 1 28 ? -6.348 11.141 8.852 1 97.12 28 VAL B N 1
ATOM 781 C CA . VAL B 1 28 ? -6.09 11.016 10.281 1 97.12 28 VAL B CA 1
ATOM 782 C C . VAL B 1 28 ? -5.129 9.859 10.531 1 97.12 28 VAL B C 1
ATOM 784 O O . VAL B 1 28 ? -4.176 9.992 11.305 1 97.12 28 VAL B O 1
ATOM 787 N N . PHE B 1 29 ? -5.379 8.789 9.938 1 97.69 29 PHE B N 1
ATOM 788 C CA . PHE B 1 29 ? -4.508 7.633 10.109 1 97.69 29 PHE B CA 1
ATOM 789 C C . PHE B 1 29 ? -3.084 7.957 9.672 1 97.69 29 PHE B C 1
ATOM 791 O O . PHE B 1 29 ? -2.127 7.656 10.391 1 97.69 29 PHE B O 1
ATOM 798 N N . ALA B 1 30 ? -2.906 8.5 8.555 1 98.06 30 ALA B N 1
ATOM 799 C CA . ALA B 1 30 ? -1.584 8.773 7.996 1 98.06 30 ALA B CA 1
ATOM 800 C C . ALA B 1 30 ? -0.805 9.742 8.883 1 98.06 30 ALA B C 1
ATOM 802 O O . ALA B 1 30 ? 0.372 9.516 9.172 1 98.06 30 ALA B O 1
ATOM 803 N N . ILE B 1 31 ? -1.431 10.75 9.289 1 97.06 31 ILE B N 1
ATOM 804 C CA . ILE B 1 31 ? -0.758 11.758 10.109 1 97.06 31 ILE B CA 1
ATOM 805 C C . ILE B 1 31 ? -0.425 11.172 11.477 1 97.06 31 ILE B C 1
ATOM 807 O O . ILE B 1 31 ? 0.672 11.383 12 1 97.06 31 ILE B O 1
ATOM 811 N N . SER B 1 32 ? -1.445 10.422 12 1 96.56 32 SER B N 1
ATOM 812 C CA . SER B 1 32 ? -1.2 9.781 13.289 1 96.56 32 SER B CA 1
ATOM 813 C C . SER B 1 32 ? -0.037 8.797 13.203 1 96.56 32 SER B C 1
ATOM 815 O O . SER B 1 32 ? 0.812 8.75 14.102 1 96.56 32 SER B O 1
ATOM 817 N N . GLU B 1 33 ? 0.012 8 12.172 1 96.31 33 GLU B N 1
ATOM 818 C CA . GLU B 1 33 ? 1.101 7.051 11.969 1 96.31 33 GLU B CA 1
ATOM 819 C C . GLU B 1 33 ? 2.445 7.766 11.867 1 96.31 33 GLU B C 1
ATOM 821 O O . GLU B 1 33 ? 3.416 7.367 12.508 1 96.31 33 GLU B O 1
ATOM 826 N N . HIS B 1 34 ? 2.479 8.812 11.148 1 96.31 34 HIS B N 1
ATOM 827 C CA . HIS B 1 34 ? 3.693 9.609 11.016 1 96.31 34 HIS B CA 1
ATOM 828 C C . HIS B 1 34 ? 4.129 10.18 12.359 1 96.31 34 HIS B C 1
ATOM 830 O O . HIS B 1 34 ? 5.305 10.102 12.727 1 96.31 34 HIS B O 1
ATOM 836 N N . ASN B 1 35 ? 3.182 10.734 12.992 1 95.94 35 ASN B N 1
ATOM 837 C CA . ASN B 1 35 ? 3.475 11.336 14.289 1 95.94 35 ASN B CA 1
ATOM 838 C C . ASN B 1 35 ? 4.047 10.312 15.266 1 95.94 35 ASN B C 1
ATOM 840 O O . ASN B 1 35 ? 4.973 10.617 16.016 1 95.94 35 ASN B O 1
ATOM 844 N N . GLN B 1 36 ? 3.445 9.148 15.203 1 95.56 36 GLN B N 1
ATOM 845 C CA . GLN B 1 36 ? 3.918 8.086 16.094 1 95.56 36 GLN B CA 1
ATOM 846 C C . GLN B 1 36 ? 5.352 7.684 15.75 1 95.56 36 GLN B C 1
ATOM 848 O O . GLN B 1 36 ? 6.168 7.461 16.641 1 95.56 36 GLN B O 1
ATOM 853 N N . GLU B 1 37 ? 5.738 7.672 14.562 1 94.19 37 GLU B N 1
ATOM 854 C CA . GLU B 1 37 ? 7.047 7.215 14.102 1 94.19 37 GLU B CA 1
ATOM 855 C C . GLU B 1 37 ? 8.117 8.281 14.336 1 94.19 37 GLU B C 1
ATOM 857 O O . GLU B 1 37 ? 9.289 7.953 14.531 1 94.19 37 GLU B O 1
ATOM 862 N N . THR B 1 38 ? 7.695 9.484 14.242 1 93.69 38 THR B N 1
ATOM 863 C CA . THR B 1 38 ? 8.68 10.562 14.289 1 93.69 38 THR B CA 1
ATOM 864 C C . THR B 1 38 ? 8.609 11.305 15.617 1 93.69 38 THR B C 1
ATOM 866 O O . THR B 1 38 ? 9.398 12.219 15.867 1 93.69 38 THR B O 1
ATOM 869 N N . ASN B 1 39 ? 7.672 10.953 16.438 1 94.62 39 ASN B N 1
ATOM 870 C CA . ASN B 1 39 ? 7.426 11.656 17.688 1 94.62 39 ASN B CA 1
ATOM 871 C C . ASN B 1 39 ? 7.105 13.125 17.453 1 94.62 39 ASN B C 1
ATOM 873 O O . ASN B 1 39 ? 7.637 14 18.141 1 94.62 39 ASN B O 1
ATOM 877 N N . GLU B 1 40 ? 6.387 13.367 16.422 1 94.12 40 GLU B N 1
ATOM 878 C CA . GLU B 1 40 ? 5.852 14.695 16.125 1 94.12 40 GLU B CA 1
ATOM 879 C C . GLU B 1 40 ? 4.367 14.781 16.469 1 94.12 40 GLU B C 1
ATOM 881 O O . GLU B 1 40 ? 3.764 13.797 16.891 1 94.12 40 GLU B O 1
ATOM 886 N N . HIS B 1 41 ? 3.807 15.992 16.516 1 94.75 41 HIS B N 1
ATOM 887 C CA . HIS B 1 41 ? 2.393 16.234 16.797 1 94.75 41 HIS B CA 1
ATOM 888 C C . HIS B 1 41 ? 1.771 17.125 15.719 1 94.75 41 HIS B C 1
ATOM 890 O O . HIS B 1 41 ? 1.174 18.156 16.031 1 94.75 41 HIS B O 1
ATOM 896 N N . LEU B 1 42 ? 1.875 16.641 14.531 1 94.69 42 LEU B N 1
ATOM 897 C CA . LEU B 1 42 ? 1.361 17.391 13.391 1 94.69 42 LEU B CA 1
ATOM 898 C C . LEU B 1 42 ? -0.16 17.312 13.328 1 94.69 42 LEU B C 1
ATOM 900 O O . LEU B 1 42 ? -0.75 16.297 13.727 1 94.69 42 LEU B O 1
ATOM 904 N N . THR B 1 43 ? -0.8 18.438 12.969 1 95.69 43 THR B N 1
ATOM 905 C CA . THR B 1 43 ? -2.209 18.5 12.594 1 95.69 43 THR B CA 1
ATOM 906 C C . THR B 1 43 ? -2.363 18.984 11.156 1 95.69 43 THR B C 1
ATOM 908 O O . THR B 1 43 ? -1.376 19.312 10.492 1 95.69 43 THR B O 1
ATOM 911 N N . TRP B 1 44 ? -3.742 18.859 10.672 1 95.5 44 TRP B N 1
ATOM 912 C CA . TRP B 1 44 ? -3.904 19.297 9.289 1 95.5 44 TRP B CA 1
ATOM 913 C C . TRP B 1 44 ? -5.086 20.266 9.164 1 95.5 44 TRP B C 1
ATOM 915 O O . TRP B 1 44 ? -6.051 20.172 9.922 1 95.5 44 TRP B O 1
ATOM 925 N N . ASP B 1 45 ? -4.953 21.203 8.297 1 95.81 45 ASP B N 1
ATOM 926 C CA . ASP B 1 45 ? -6.035 22.125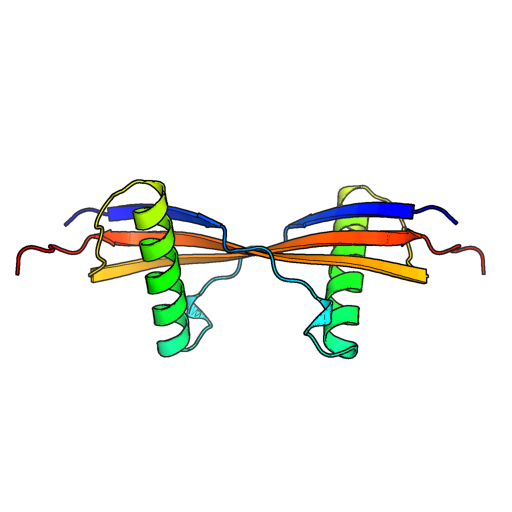 7.973 1 95.81 45 ASP B CA 1
ATOM 927 C C . ASP B 1 45 ? -6.73 21.734 6.676 1 95.81 45 ASP B C 1
ATOM 929 O O . ASP B 1 45 ? -7.961 21.719 6.602 1 95.81 45 ASP B O 1
ATOM 933 N N . LYS B 1 46 ? -5.84 21.406 5.688 1 95.19 46 LYS B N 1
ATOM 934 C CA . LYS B 1 46 ? -6.359 21.078 4.367 1 95.19 46 LYS B CA 1
ATOM 935 C C . LYS B 1 46 ? -5.469 20.062 3.668 1 95.19 46 LYS B C 1
ATOM 937 O O . LYS B 1 46 ? -4.242 20.141 3.736 1 95.19 46 LYS B O 1
ATOM 942 N N . VAL B 1 47 ? -6.219 19.188 2.889 1 97.25 47 VAL B N 1
ATOM 943 C CA . VAL B 1 47 ? -5.469 18.25 2.066 1 97.25 47 VAL B CA 1
ATOM 944 C C . VAL B 1 47 ? -5.301 18.812 0.658 1 97.25 47 VAL B C 1
ATOM 946 O O . VAL B 1 47 ? -6.277 19.219 0.026 1 97.25 47 VAL B O 1
ATOM 949 N N . VAL B 1 48 ? -4.062 18.844 0.24 1 97.69 48 VAL B N 1
ATOM 950 C CA . VAL B 1 48 ? -3.76 19.359 -1.093 1 97.69 48 VAL B CA 1
ATOM 951 C C . VAL B 1 48 ? -3.703 18.203 -2.088 1 97.69 48 VAL B C 1
ATOM 953 O O . VAL B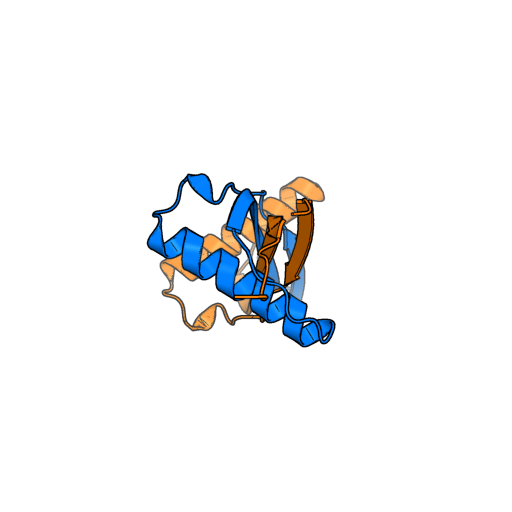 1 48 ? -4.211 18.312 -3.207 1 97.69 48 VAL B O 1
ATOM 956 N N . LYS B 1 49 ? -3.092 17.141 -1.783 1 98.31 49 LYS B N 1
ATOM 957 C CA . LYS B 1 49 ? -2.971 15.922 -2.58 1 98.31 49 LYS B CA 1
ATOM 958 C C . LYS B 1 49 ? -2.918 14.68 -1.689 1 98.31 49 LYS B C 1
ATOM 960 O O . LYS B 1 49 ? -2.303 14.703 -0.621 1 98.31 49 LYS B O 1
ATOM 965 N N . GLY B 1 50 ? -3.645 13.664 -2.141 1 98.62 50 GLY B N 1
ATOM 966 C CA . GLY B 1 50 ? -3.635 12.398 -1.436 1 98.62 50 GLY B CA 1
ATOM 967 C C . GLY B 1 50 ? -3.773 11.203 -2.359 1 98.62 50 GLY B C 1
ATOM 968 O O . GLY B 1 50 ? -4.59 11.211 -3.281 1 98.62 50 GLY B O 1
ATOM 969 N N . GLU B 1 51 ? -2.93 10.219 -2.139 1 98.62 51 GLU B N 1
ATOM 970 C CA . GLU B 1 51 ? -2.973 8.977 -2.91 1 98.62 51 GLU B CA 1
ATOM 971 C C . GLU B 1 51 ? -2.713 7.766 -2.021 1 98.62 51 GLU B C 1
ATOM 973 O O . GLU B 1 51 ? -2.064 7.879 -0.979 1 98.62 51 GLU B O 1
ATOM 978 N N . THR B 1 52 ? -3.312 6.672 -2.43 1 97.94 52 THR B N 1
ATOM 979 C CA . THR B 1 52 ? -3.062 5.406 -1.75 1 97.94 52 THR B CA 1
ATOM 980 C C . THR B 1 52 ? -2.559 4.355 -2.734 1 97.94 52 THR B C 1
ATOM 982 O O . THR B 1 52 ? -2.842 4.43 -3.932 1 97.94 52 THR B O 1
ATOM 985 N N . GLN B 1 53 ? -1.745 3.402 -2.25 1 97.75 53 GLN B N 1
ATOM 986 C CA . GLN B 1 53 ? -1.213 2.277 -3.012 1 97.75 53 GLN B CA 1
ATOM 987 C C . GLN B 1 53 ? -1.327 0.977 -2.223 1 97.75 53 GLN B C 1
ATOM 989 O O . GLN B 1 53 ? -0.982 0.929 -1.04 1 97.75 53 GLN B O 1
ATOM 994 N N . LEU B 1 54 ? -1.912 0.027 -2.9 1 97.06 54 LEU B N 1
ATOM 995 C CA . LEU B 1 54 ? -2.016 -1.284 -2.268 1 97.06 54 LEU B CA 1
ATOM 996 C C . LEU B 1 54 ? -0.784 -2.131 -2.568 1 97.06 54 LEU B C 1
ATOM 998 O O . LEU B 1 54 ? -0.465 -2.381 -3.732 1 97.06 54 LEU B O 1
ATOM 1002 N N . VAL B 1 55 ? -0.029 -2.479 -1.545 1 98.31 55 VAL B N 1
ATOM 1003 C CA . VAL B 1 55 ? 1.086 -3.414 -1.642 1 98.31 55 VAL B CA 1
ATOM 1004 C C . VAL B 1 55 ? 0.622 -4.812 -1.243 1 98.31 55 VAL B C 1
ATOM 1006 O O . VAL B 1 55 ? -0.075 -4.98 -0.239 1 98.31 55 VAL B O 1
ATOM 1009 N N . THR B 1 56 ? 0.928 -5.797 -2.074 1 98.31 56 THR B N 1
ATOM 1010 C CA . THR B 1 56 ? 0.532 -7.176 -1.804 1 98.31 56 THR B CA 1
ATOM 1011 C C . THR B 1 56 ? 1.755 -8.086 -1.733 1 98.31 56 THR B C 1
ATOM 1013 O O . THR B 1 56 ? 2.588 -8.086 -2.643 1 98.31 56 THR B O 1
ATOM 1016 N N . GLY B 1 57 ? 1.906 -8.82 -0.645 1 98.38 57 GLY B N 1
ATOM 1017 C CA . GLY B 1 57 ? 2.848 -9.922 -0.52 1 98.38 57 GLY B CA 1
ATOM 1018 C C . GLY B 1 57 ? 2.184 -11.289 -0.575 1 98.38 57 GLY B C 1
ATOM 1019 O O . GLY B 1 57 ? 1.259 -11.562 0.19 1 98.38 57 GLY B O 1
ATOM 1020 N N . LEU B 1 58 ? 2.727 -12.109 -1.474 1 98.31 58 LEU B N 1
ATOM 1021 C CA . LEU B 1 58 ? 2.094 -13.406 -1.689 1 98.31 58 LEU B CA 1
ATOM 1022 C C . LEU B 1 58 ? 3.121 -14.531 -1.613 1 98.31 58 LEU B C 1
ATOM 1024 O O . LEU B 1 58 ? 4.223 -14.406 -2.152 1 98.31 58 LEU B O 1
ATOM 1028 N N . GLN B 1 59 ? 2.766 -15.469 -0.869 1 98.44 59 GLN B N 1
ATOM 1029 C CA . GLN B 1 59 ? 3.379 -16.797 -0.94 1 98.44 59 GLN B CA 1
ATOM 1030 C C . GLN B 1 59 ? 2.387 -17.828 -1.457 1 98.44 59 GLN B C 1
ATOM 1032 O O . GLN B 1 59 ? 1.308 -18 -0.888 1 98.44 59 GLN B O 1
ATOM 1037 N N . TYR B 1 60 ? 2.846 -18.547 -2.547 1 97.75 60 TYR B N 1
ATOM 1038 C CA . TYR B 1 60 ? 1.867 -19.422 -3.172 1 97.75 60 TYR B CA 1
ATOM 1039 C C . TYR B 1 60 ? 2.557 -20.578 -3.895 1 97.75 60 TYR B C 1
ATOM 1041 O O . TYR B 1 60 ? 3.758 -20.531 -4.16 1 97.75 60 TYR B O 1
ATOM 1049 N N . LEU B 1 61 ? 1.734 -21.625 -4.133 1 96.81 61 LEU B N 1
ATOM 1050 C CA . LEU B 1 61 ? 2.166 -22.734 -4.973 1 96.81 61 LEU B CA 1
ATOM 1051 C C . LEU B 1 61 ? 1.918 -22.438 -6.445 1 96.81 61 LEU B C 1
ATOM 1053 O O . LEU B 1 61 ? 0.781 -22.188 -6.848 1 96.81 61 LEU B O 1
ATOM 1057 N N . ALA B 1 62 ? 3.055 -22.406 -7.195 1 93.44 62 ALA B N 1
ATOM 1058 C CA . ALA B 1 62 ? 2.943 -22.109 -8.617 1 93.44 62 ALA B CA 1
ATOM 1059 C C . ALA B 1 62 ? 2.242 -23.234 -9.367 1 93.44 62 ALA B C 1
ATOM 1061 O O . ALA B 1 62 ? 2.438 -24.406 -9.047 1 93.44 62 ALA B O 1
ATOM 1062 N N . GLY B 1 63 ? 1.289 -22.688 -10.211 1 88.88 63 GLY B N 1
ATOM 1063 C CA . GLY B 1 63 ? 0.562 -23.688 -10.992 1 88.88 63 GLY B CA 1
ATOM 1064 C C . GLY B 1 63 ? 1.338 -24.188 -12.195 1 88.88 63 GLY B C 1
ATOM 1065 O O . GLY B 1 63 ? 2.338 -23.578 -12.594 1 88.88 63 GLY B O 1
ATOM 1066 N N . ASP B 1 64 ? 0.983 -25.453 -12.617 1 75.69 64 ASP B N 1
ATOM 1067 C CA . ASP B 1 64 ? 1.541 -26.047 -13.828 1 75.69 64 ASP B CA 1
ATOM 1068 C C . ASP B 1 64 ? 0.748 -25.641 -15.062 1 75.69 64 ASP B C 1
ATOM 1070 O O . ASP B 1 64 ? -0.485 -25.656 -15.055 1 75.69 64 ASP B O 1
ATOM 1074 N N . ASP B 1 65 ? 1.181 -24.531 -15.781 1 64.19 65 ASP B N 1
ATOM 1075 C CA . ASP B 1 65 ? 0.469 -24.141 -17 1 64.19 65 ASP B CA 1
ATOM 1076 C C . ASP B 1 65 ? 0.212 -25.359 -17.891 1 64.19 65 ASP B C 1
ATOM 1078 O O . ASP B 1 65 ? -0.45 -25.25 -18.922 1 64.19 65 ASP B O 1
ATOM 1082 N N . HIS B 1 66 ? 0.875 -26.391 -17.828 1 56.56 66 HIS B N 1
ATOM 1083 C CA . HIS B 1 66 ? 0.859 -27.375 -18.906 1 56.56 66 HIS B CA 1
ATOM 1084 C C . HIS B 1 66 ? -0.47 -28.109 -18.969 1 56.56 66 HIS B C 1
ATOM 1086 O O . HIS B 1 66 ? -0.655 -29 -19.797 1 56.56 66 HIS B O 1
ATOM 1092 N N . LYS B 1 67 ? -1.544 -27.625 -18.516 1 44.25 67 LYS B N 1
ATOM 1093 C CA . LYS B 1 67 ? -2.588 -28.453 -19.109 1 44.25 67 LYS B CA 1
ATOM 1094 C C . LYS B 1 67 ? -2.951 -27.953 -20.5 1 44.25 67 LYS B C 1
ATOM 1096 O O . LYS B 1 67 ? -2.883 -26.75 -20.781 1 44.25 67 LYS B O 1
#

Radius of gyration: 18.34 Å; Cα contacts (8 Å, |Δi|>4): 254; chains: 2; bounding box: 25×56×39 Å

Solvent-accessible surface area (backbone atoms only — not comparable to full-atom values): 7594 Å² total; per-residue (Å²): 125,47,82,45,76,51,75,34,75,51,69,79,38,63,43,81,83,50,54,70,70,57,40,48,51,53,51,52,49,40,47,52,52,44,18,67,75,66,73,50,85,76,48,71,72,43,81,74,43,48,33,35,27,49,32,38,40,39,30,27,33,37,36,78,78,81,115,128,47,82,43,75,49,75,34,75,52,67,79,38,64,44,80,83,51,54,70,70,58,40,49,53,53,51,53,49,42,48,50,52,46,19,66,76,66,73,50,83,76,48,71,72,44,80,75,42,47,32,36,28,50,34,37,42,39,30,28,31,36,34,78,76,80,116

Secondary structure (DSSP, 8-state):
--EEEEEEE---EEGGGS-HHHHHHHHHHHHHHHHHHHT----EEEEEEEEEEEEEEEEEEEP-TT-/--EEEEEEE---EEGGGS-HHHHHHHHHHHHHHHHHHHT----EEEEEEEEEEEEEEEEEEEP-TT-

Foldseek 3Di:
DDKDKDKDKADKDWCVVDDPVVSVVVVVVVVVVVCVVVVHDDDDDDDDTDIDMDMDIDIDDDDDVPD/DDKDKDKDKADKDWCVVDDPVVSVVVVVVVVVVVCVVVVHDDDDDDDDTDIDMDMDIDIDDDDDVPD

Organism: Musa balbisiana (NCBI:txid52838)

Sequence (134 aa):
MAIRRLRTFGGWKSIWDLDESHIHDIVVFAISEHNQETNEHLTWDKVVKGETQLVTGLQYLAGDDHKMAIRRLRTFGGWKSIWDLDESHIHDIVVFAISEHNQETNEHLTWDKVVKGETQLVTGLQYLAGDDHK

InterPro domains:
  IPR000010 Cystatin domain [PF16845] (15-60)
  IPR000010 Cystatin domain [cd00042] (10-60)
  IPR046350 Cystatin superfamily [SSF54403] (9-61)